Protein AF-Q5D9Y8-F1 (afdb_monomer_lite)

InterPro domains:
  IPR006070 Threonylcarbamoyl-AMP synthase-like domain [PF01300] (2-113)
  IPR006070 Threonylcarbamoyl-AMP synthase-like domain [PS51163] (1-114)
  IPR017945 DHBP synthase RibB-like alpha/beta domain superfamily [SSF55821] (2-111)
  IPR050156 Threonylcarbamoyl-AMP synthase, SUA5 [PTHR17490] (1-109)

Structure (mmCIF, N/CA/C/O backbone):
data_AF-Q5D9Y8-F1
#
_entry.id   AF-Q5D9Y8-F1
#
loop_
_atom_site.group_PDB
_atom_site.id
_atom_site.type_symbol
_atom_site.label_atom_id
_atom_site.label_alt_id
_atom_site.label_comp_id
_atom_site.label_asym_id
_atom_site.label_entity_id
_atom_site.label_seq_id
_atom_site.pdbx_PDB_ins_code
_atom_site.Cartn_x
_atom_site.Cartn_y
_atom_site.Cartn_z
_atom_site.occupancy
_atom_site.B_iso_or_equiv
_atom_site.auth_seq_id
_atom_site.auth_comp_id
_atom_site.auth_asym_id
_atom_site.auth_atom_id
_atom_site.pdbx_PDB_model_num
ATOM 1 N N . MET A 1 1 ? 7.846 -7.244 4.666 1.00 83.88 1 MET A N 1
ATOM 2 C CA . MET A 1 1 ? 7.294 -6.080 5.407 1.00 83.88 1 MET A CA 1
ATOM 3 C C . MET A 1 1 ? 6.092 -5.514 4.661 1.00 83.88 1 MET A C 1
ATOM 5 O O . MET A 1 1 ? 6.019 -5.697 3.447 1.00 83.88 1 MET A O 1
ATOM 9 N N . ALA A 1 2 ? 5.175 -4.844 5.362 1.00 90.06 2 ALA A N 1
ATOM 10 C CA . ALA A 1 2 ? 4.052 -4.141 4.743 1.00 90.06 2 ALA A CA 1
ATOM 11 C C . ALA A 1 2 ? 4.034 -2.663 5.153 1.00 90.06 2 ALA A C 1
ATOM 13 O O . ALA A 1 2 ? 4.626 -2.297 6.165 1.00 90.06 2 ALA A O 1
ATOM 14 N N . ILE A 1 3 ? 3.358 -1.823 4.379 1.00 93.31 3 ILE A N 1
ATOM 15 C CA . ILE A 1 3 ? 3.077 -0.432 4.724 1.00 93.31 3 ILE A CA 1
ATOM 16 C C . ILE A 1 3 ? 1.568 -0.181 4.709 1.00 93.31 3 ILE A C 1
ATOM 18 O O . ILE A 1 3 ? 0.818 -0.814 3.962 1.00 93.31 3 ILE A O 1
ATOM 22 N N . CYS A 1 4 ? 1.137 0.745 5.555 1.00 94.12 4 CYS A N 1
ATOM 23 C CA . CYS A 1 4 ? -0.235 1.202 5.677 1.00 94.12 4 CYS A CA 1
ATOM 24 C C . CYS A 1 4 ? -0.396 2.582 5.034 1.00 94.12 4 CYS A C 1
ATOM 26 O O . CYS A 1 4 ? 0.375 3.494 5.342 1.00 94.12 4 CYS A O 1
ATOM 28 N N . LEU A 1 5 ? -1.424 2.732 4.197 1.00 95.19 5 LEU A N 1
ATOM 29 C CA . LEU A 1 5 ? -1.819 3.997 3.568 1.00 95.19 5 LEU A CA 1
ATOM 30 C C . LEU A 1 5 ? -3.250 4.386 3.977 1.00 95.19 5 LEU A C 1
ATOM 32 O O . LEU A 1 5 ? -4.029 3.559 4.456 1.00 95.19 5 LEU A O 1
ATOM 36 N N . ASP A 1 6 ? -3.595 5.655 3.789 1.00 94.75 6 ASP A N 1
ATOM 37 C CA . ASP A 1 6 ? -4.908 6.249 4.064 1.00 94.75 6 ASP A CA 1
ATOM 38 C C . ASP A 1 6 ? -5.878 6.173 2.871 1.00 94.75 6 ASP A C 1
ATOM 40 O O . ASP A 1 6 ? -7.092 6.058 3.082 1.00 94.75 6 ASP A O 1
ATOM 44 N N . GLN A 1 7 ? -5.356 6.223 1.638 1.00 94.44 7 GLN A N 1
ATOM 45 C CA . GLN A 1 7 ? -6.132 6.253 0.393 1.00 94.44 7 GLN A CA 1
ATOM 46 C C . GLN A 1 7 ? -5.553 5.342 -0.696 1.00 94.44 7 GLN A C 1
ATOM 48 O O . GLN A 1 7 ? -4.339 5.199 -0.837 1.00 94.44 7 GLN A O 1
ATOM 53 N N . VAL A 1 8 ? -6.438 4.762 -1.516 1.00 95.25 8 VAL A N 1
ATOM 54 C CA . VAL A 1 8 ? -6.070 3.871 -2.637 1.00 95.25 8 VAL A CA 1
ATOM 55 C C . VAL A 1 8 ? -5.281 4.619 -3.712 1.00 95.25 8 VAL A C 1
ATOM 57 O O . VAL A 1 8 ? -4.352 4.070 -4.297 1.00 95.25 8 VAL A O 1
ATOM 60 N N . SER A 1 9 ? -5.595 5.896 -3.932 1.00 93.06 9 SER A N 1
ATOM 61 C CA . SER A 1 9 ? -4.891 6.756 -4.887 1.00 93.06 9 SER A CA 1
ATOM 62 C C . SER A 1 9 ? -3.409 6.945 -4.558 1.00 93.06 9 SER A C 1
ATOM 64 O O . SER A 1 9 ? -2.624 7.220 -5.458 1.00 93.06 9 SER A O 1
ATOM 66 N N . HIS A 1 10 ? -2.999 6.774 -3.297 1.00 93.38 10 HIS A N 1
ATOM 67 C CA . HIS A 1 10 ? -1.596 6.906 -2.905 1.00 93.38 10 HIS A CA 1
ATOM 68 C C . HIS A 1 10 ? -0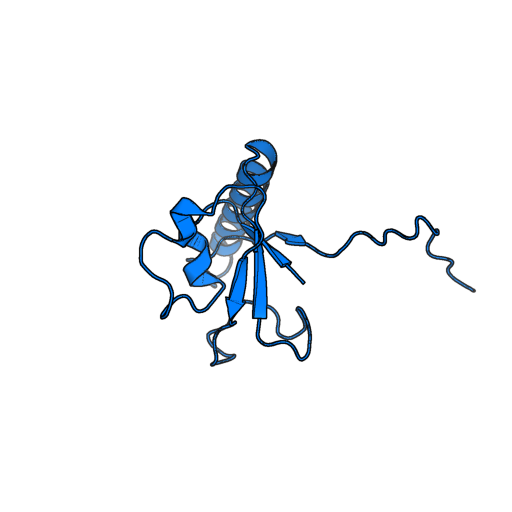.758 5.673 -3.271 1.00 93.38 10 HIS A C 1
ATOM 70 O O . HIS A 1 10 ? 0.465 5.770 -3.323 1.00 93.38 10 HIS A O 1
ATOM 76 N N . ILE A 1 11 ? -1.370 4.519 -3.574 1.00 94.38 11 ILE A N 1
ATOM 77 C CA . ILE A 1 11 ? -0.635 3.271 -3.851 1.00 94.38 11 ILE A CA 1
ATOM 78 C C . ILE A 1 11 ? 0.341 3.433 -5.023 1.00 94.38 11 ILE A C 1
ATOM 80 O O . ILE A 1 11 ? 1.479 2.976 -4.931 1.00 94.38 11 ILE A O 1
ATOM 84 N N . SER A 1 12 ? -0.072 4.112 -6.097 1.00 93.12 12 SER A N 1
ATOM 85 C CA . SER A 1 12 ? 0.755 4.304 -7.296 1.00 93.12 12 SER A CA 1
ATOM 86 C C . SER A 1 12 ? 1.981 5.182 -7.066 1.00 93.12 12 SER A C 1
ATOM 88 O O . SER A 1 12 ? 2.856 5.222 -7.922 1.00 93.12 12 SER A O 1
ATOM 90 N N . HIS A 1 13 ? 2.052 5.898 -5.943 1.00 92.62 13 HIS A N 1
ATOM 91 C CA . HIS A 1 13 ? 3.271 6.594 -5.556 1.00 92.62 13 HIS A CA 1
ATOM 92 C C . HIS A 1 13 ? 4.285 5.642 -4.916 1.00 92.62 13 HIS A C 1
ATOM 94 O O . HIS A 1 13 ? 5.475 5.825 -5.109 1.00 92.62 13 HIS A O 1
ATOM 100 N N . TRP A 1 14 ? 3.838 4.624 -4.171 1.00 92.25 14 TRP A N 1
ATOM 101 C CA . TRP A 1 14 ? 4.716 3.740 -3.387 1.00 92.25 14 TRP A CA 1
ATOM 102 C C . TRP A 1 14 ? 5.135 2.462 -4.109 1.00 92.25 14 TRP A C 1
ATOM 104 O O . TRP A 1 14 ? 6.099 1.817 -3.696 1.00 92.25 14 TRP A O 1
ATOM 114 N N . CYS A 1 15 ? 4.392 2.046 -5.133 1.00 93.38 15 CYS A N 1
ATOM 115 C CA . CYS A 1 15 ? 4.593 0.777 -5.827 1.00 93.38 15 CYS A CA 1
ATOM 116 C C . CYS A 1 15 ? 4.316 0.891 -7.322 1.00 93.38 15 CYS A C 1
ATOM 118 O O . CYS A 1 15 ? 3.515 1.719 -7.758 1.00 93.38 15 CYS A O 1
ATOM 120 N N . ASP A 1 16 ? 4.903 -0.026 -8.092 1.00 94.75 16 ASP A N 1
ATOM 121 C CA . ASP A 1 16 ? 4.602 -0.156 -9.511 1.00 94.75 16 ASP A CA 1
ATOM 122 C C . ASP A 1 16 ? 3.236 -0.837 -9.702 1.00 94.75 16 ASP A C 1
ATOM 124 O O . ASP A 1 16 ? 3.044 -2.016 -9.389 1.00 94.75 16 ASP A O 1
ATOM 128 N N . THR A 1 17 ? 2.273 -0.074 -10.219 1.00 94.69 17 THR A N 1
ATOM 129 C CA . THR A 1 17 ? 0.902 -0.523 -10.494 1.00 94.69 17 THR A CA 1
ATOM 130 C C . THR A 1 17 ? 0.592 -0.662 -11.987 1.00 94.69 17 THR A C 1
ATOM 132 O O . THR A 1 17 ? -0.561 -0.906 -12.339 1.00 94.69 17 THR A O 1
ATOM 135 N N . LYS A 1 18 ? 1.587 -0.555 -12.885 1.00 93.25 18 LYS A N 1
ATOM 136 C CA . LYS A 1 18 ? 1.376 -0.495 -14.350 1.00 93.25 18 LYS A CA 1
ATOM 137 C C . LYS A 1 18 ? 0.578 -1.666 -14.925 1.00 93.25 18 LYS A C 1
ATOM 139 O O . LYS A 1 18 ? -0.154 -1.487 -15.890 1.00 93.25 18 LYS A O 1
ATOM 144 N N . ASN A 1 19 ? 0.719 -2.853 -14.337 1.00 93.06 19 ASN A N 1
ATOM 145 C CA . ASN A 1 19 ? 0.086 -4.087 -14.814 1.00 93.06 19 ASN A CA 1
ATOM 146 C C . ASN A 1 19 ? -1.199 -4.452 -14.050 1.00 93.06 19 ASN A C 1
ATOM 148 O O . ASN A 1 19 ? -1.653 -5.593 -14.120 1.00 93.06 19 ASN A O 1
ATOM 152 N N . ILE A 1 20 ? -1.762 -3.520 -13.278 1.00 94.75 20 ILE A N 1
ATOM 153 C CA . ILE A 1 20 ? -2.959 -3.765 -12.473 1.00 94.75 20 ILE A CA 1
ATOM 154 C C . ILE A 1 20 ? -4.182 -3.202 -13.209 1.00 94.75 20 ILE A C 1
ATOM 156 O O . ILE A 1 20 ? -4.164 -2.030 -13.588 1.00 94.75 20 ILE A O 1
ATOM 160 N N . PRO A 1 21 ? -5.257 -3.993 -13.392 1.00 95.75 21 PRO A N 1
ATOM 161 C CA . PRO A 1 21 ? -6.500 -3.493 -13.964 1.00 95.75 21 PRO A CA 1
ATOM 162 C C . PRO A 1 21 ? -7.041 -2.284 -13.196 1.00 95.75 21 PRO A C 1
ATOM 164 O O . PRO A 1 21 ? -7.039 -2.257 -11.962 1.00 95.75 21 PRO A O 1
ATOM 167 N N . THR A 1 22 ? -7.546 -1.293 -13.928 1.00 92.69 22 THR A N 1
ATOM 168 C CA . THR A 1 22 ? -8.205 -0.125 -13.338 1.00 92.69 22 THR A CA 1
ATOM 169 C C . THR A 1 22 ? -9.366 -0.567 -12.447 1.00 92.69 22 THR A C 1
ATOM 171 O O . THR A 1 22 ? -10.140 -1.439 -12.825 1.00 92.69 22 THR A O 1
ATOM 174 N N . GLY A 1 23 ? -9.479 0.022 -11.256 1.00 94.44 23 GLY A N 1
ATOM 175 C CA . GLY A 1 23 ? -10.544 -0.289 -10.298 1.00 94.44 23 GLY A CA 1
ATOM 176 C C . GLY A 1 23 ? -10.266 -1.485 -9.383 1.00 94.44 23 GLY A C 1
ATOM 177 O O . GLY A 1 23 ? -10.723 -1.459 -8.249 1.00 94.44 23 GLY A O 1
ATOM 178 N N . LEU A 1 24 ? -9.420 -2.450 -9.773 1.00 96.00 24 LEU A N 1
ATOM 179 C CA . LEU A 1 24 ? -9.177 -3.659 -8.965 1.00 96.00 24 LEU A CA 1
ATOM 180 C C . LEU A 1 24 ? -8.701 -3.343 -7.539 1.00 96.00 24 LEU A C 1
ATOM 182 O O . LEU A 1 24 ? -9.135 -3.967 -6.575 1.00 96.00 24 LEU A O 1
ATOM 186 N N . LEU A 1 25 ? -7.803 -2.365 -7.386 1.00 97.00 25 LEU A N 1
ATOM 187 C CA . LEU A 1 25 ? -7.336 -1.952 -6.060 1.00 97.00 25 LEU A CA 1
ATOM 188 C C . LEU A 1 25 ? -8.440 -1.273 -5.244 1.00 97.00 25 LEU A C 1
ATOM 190 O O . LEU A 1 25 ? -8.456 -1.437 -4.032 1.00 97.00 25 LEU A O 1
ATOM 194 N N . SER A 1 26 ? -9.351 -0.543 -5.889 1.00 96.25 26 SER A N 1
ATOM 195 C CA . SER A 1 26 ? -10.501 0.098 -5.240 1.00 96.25 26 SER A CA 1
ATOM 196 C C . SER A 1 26 ? -11.579 -0.907 -4.830 1.00 96.25 26 SER A C 1
ATOM 198 O O . SER A 1 26 ? -12.266 -0.677 -3.842 1.00 96.25 26 SER A O 1
ATOM 200 N N . ASP A 1 27 ? -11.695 -2.027 -5.543 1.00 96.44 27 ASP A N 1
ATOM 201 C CA . ASP A 1 27 ? -12.611 -3.116 -5.184 1.00 96.44 27 ASP A CA 1
ATOM 202 C C . ASP A 1 27 ? -12.094 -3.931 -3.987 1.00 96.44 27 ASP A C 1
ATOM 204 O O . ASP A 1 27 ? -12.868 -4.517 -3.233 1.00 96.44 27 ASP A O 1
ATOM 208 N N . LEU A 1 28 ? -10.770 -3.978 -3.808 1.00 96.25 28 LEU A N 1
ATOM 209 C CA . LEU A 1 28 ? -10.110 -4.712 -2.726 1.00 96.25 28 LEU A CA 1
ATOM 210 C C . LEU A 1 28 ? -9.857 -3.857 -1.475 1.00 96.25 28 LEU A C 1
ATOM 212 O O . LEU A 1 28 ? -9.790 -4.395 -0.369 1.00 96.25 28 LEU A O 1
ATOM 216 N N . LEU A 1 29 ? -9.648 -2.551 -1.642 1.00 96.75 29 LEU A N 1
ATOM 217 C CA . LEU A 1 29 ? -9.206 -1.634 -0.595 1.00 96.75 29 LEU A CA 1
ATOM 218 C C . LEU A 1 29 ? -10.069 -0.364 -0.579 1.00 96.75 29 LEU A C 1
ATOM 220 O O . LEU A 1 29 ? -10.378 0.164 -1.645 1.00 96.75 29 LEU A O 1
ATOM 224 N N . PRO A 1 30 ? -10.360 0.220 0.599 1.00 97.00 30 PRO A N 1
ATOM 225 C CA . PRO A 1 30 ? -9.970 -0.204 1.951 1.00 97.00 30 PRO A CA 1
ATOM 226 C C . PRO A 1 30 ? -10.612 -1.526 2.395 1.00 97.00 30 PRO A C 1
ATOM 228 O O . PRO A 1 30 ? -11.719 -1.843 1.980 1.00 97.00 30 PRO A O 1
ATOM 231 N N . GLY A 1 31 ? -9.943 -2.293 3.260 1.00 94.75 31 GLY A N 1
ATOM 232 C CA . GLY A 1 31 ? -10.489 -3.575 3.707 1.00 94.75 31 GLY A CA 1
ATOM 233 C C . GLY A 1 31 ? -9.547 -4.434 4.558 1.00 94.75 31 GLY A C 1
ATOM 234 O O . GLY A 1 31 ? -8.510 -3.962 5.038 1.00 94.75 31 GLY A O 1
ATOM 235 N N . PRO A 1 32 ? -9.900 -5.715 4.779 1.00 92.44 32 PRO A N 1
ATOM 236 C CA . PRO A 1 32 ? -9.107 -6.650 5.580 1.00 92.44 32 PRO A CA 1
ATOM 237 C C . PRO A 1 32 ? -7.913 -7.240 4.816 1.00 92.44 32 PRO A C 1
ATOM 239 O O . PRO A 1 32 ? -7.090 -7.940 5.407 1.00 92.44 32 PRO A O 1
ATOM 242 N N . VAL A 1 33 ? -7.815 -6.984 3.511 1.00 95.12 33 VAL A N 1
ATOM 243 C CA . VAL A 1 33 ? -6.791 -7.573 2.648 1.00 95.12 33 VAL A CA 1
ATOM 244 C C . VAL A 1 33 ? -5.493 -6.769 2.674 1.00 95.12 33 VAL A C 1
ATOM 246 O O . VAL A 1 33 ? -5.466 -5.563 2.917 1.00 95.12 33 VAL A O 1
ATOM 249 N N . THR A 1 34 ? -4.388 -7.464 2.421 1.00 95.00 34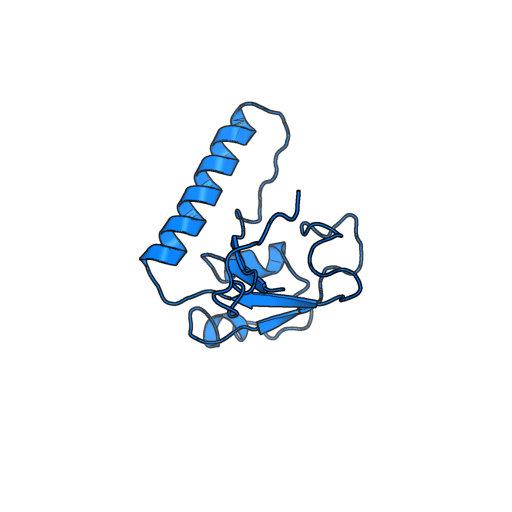 THR A N 1
ATOM 250 C CA . THR A 1 34 ? -3.076 -6.864 2.158 1.00 95.00 34 THR A CA 1
ATOM 251 C C . THR A 1 34 ? -2.651 -7.306 0.768 1.00 95.00 34 THR A C 1
ATOM 253 O O . THR A 1 34 ? -2.565 -8.505 0.508 1.00 95.00 34 THR A O 1
ATOM 256 N N . VAL A 1 35 ? -2.408 -6.352 -0.127 1.00 95.69 35 VAL A N 1
ATOM 257 C CA . VAL A 1 35 ? -1.997 -6.637 -1.506 1.00 95.69 35 VAL A CA 1
ATOM 258 C C . VAL A 1 35 ? -0.477 -6.629 -1.597 1.00 95.69 35 VAL A C 1
ATOM 260 O O . VAL A 1 35 ? 0.173 -5.754 -1.035 1.00 95.69 35 VAL A O 1
ATOM 263 N N . LEU A 1 36 ? 0.113 -7.609 -2.274 1.00 95.38 36 LEU A N 1
ATOM 264 C CA . LEU A 1 36 ? 1.559 -7.666 -2.476 1.00 95.38 36 LEU A CA 1
ATOM 265 C C . LEU A 1 36 ? 1.893 -7.072 -3.843 1.00 95.38 36 LEU A C 1
ATOM 267 O O . LEU A 1 36 ? 1.526 -7.655 -4.861 1.00 95.38 36 LEU A O 1
ATOM 271 N N . LEU A 1 37 ? 2.587 -5.935 -3.862 1.00 95.56 37 LEU A N 1
ATOM 272 C CA . LEU A 1 37 ? 2.898 -5.203 -5.089 1.00 95.56 37 LEU A CA 1
ATOM 273 C C . LEU A 1 37 ? 4.409 -5.105 -5.321 1.00 95.56 37 LEU A C 1
ATOM 275 O O . LEU A 1 37 ? 5.176 -5.072 -4.352 1.00 95.56 37 LEU A O 1
ATOM 279 N N . PRO A 1 38 ? 4.860 -5.083 -6.587 1.00 94.38 38 PRO A N 1
ATOM 280 C CA . PRO A 1 38 ? 6.258 -4.847 -6.904 1.00 94.38 38 PRO A CA 1
ATOM 281 C C . PRO A 1 38 ? 6.667 -3.413 -6.545 1.00 94.38 38 PRO A C 1
ATOM 283 O O . PRO A 1 38 ? 5.921 -2.453 -6.742 1.00 94.38 38 PRO A O 1
ATOM 286 N N . ARG A 1 39 ? 7.889 -3.278 -6.032 1.00 93.75 39 ARG A N 1
ATOM 287 C CA . ARG A 1 39 ? 8.585 -1.993 -5.925 1.00 93.75 39 ARG A CA 1
ATOM 288 C C . ARG A 1 39 ? 8.951 -1.492 -7.323 1.00 93.75 39 ARG A C 1
ATOM 290 O O . ARG A 1 39 ? 8.988 -2.277 -8.276 1.00 93.75 39 ARG A O 1
ATOM 297 N N . PHE A 1 40 ? 9.264 -0.205 -7.443 1.00 92.94 40 PHE A N 1
ATOM 298 C CA . PHE A 1 40 ? 9.759 0.326 -8.708 1.00 92.94 40 PHE A CA 1
ATOM 299 C C . PHE A 1 40 ? 11.087 -0.344 -9.102 1.00 92.94 40 PHE A C 1
ATOM 301 O O . PHE A 1 40 ? 11.940 -0.589 -8.246 1.00 92.94 40 PHE A O 1
ATOM 308 N N . PRO A 1 41 ? 11.279 -0.673 -10.392 1.00 89.25 41 PRO A N 1
ATOM 309 C CA . PRO A 1 41 ? 12.491 -1.347 -10.854 1.00 89.25 41 PRO A CA 1
ATOM 310 C C . PRO A 1 41 ? 13.729 -0.445 -10.771 1.00 89.25 41 PRO A C 1
ATOM 312 O O . PRO A 1 41 ? 14.837 -0.940 -10.560 1.00 89.25 41 PRO A O 1
ATOM 315 N N . ASP A 1 42 ? 13.538 0.864 -10.932 1.00 89.44 42 ASP A N 1
ATOM 316 C CA . ASP A 1 42 ? 14.580 1.870 -10.780 1.00 89.44 42 ASP A CA 1
ATOM 317 C C . ASP A 1 42 ? 14.618 2.371 -9.333 1.00 89.44 42 ASP A C 1
ATOM 319 O O . ASP A 1 42 ? 13.652 2.954 -8.841 1.00 89.44 42 ASP A O 1
ATOM 323 N N . LYS A 1 43 ? 15.757 2.166 -8.662 1.00 80.56 43 LYS A N 1
ATOM 324 C CA . LYS A 1 43 ? 15.958 2.578 -7.266 1.00 80.56 43 LYS A CA 1
ATOM 325 C C . LYS A 1 43 ? 15.895 4.090 -7.070 1.00 80.56 43 LYS A C 1
ATOM 327 O O . LYS A 1 43 ? 15.606 4.516 -5.961 1.00 80.56 43 LYS A O 1
ATOM 332 N N . LEU A 1 44 ? 16.181 4.887 -8.101 1.00 83.38 44 LEU A N 1
ATOM 333 C CA . LEU A 1 44 ? 16.085 6.348 -8.010 1.00 83.38 44 LEU A CA 1
ATOM 334 C C . LEU A 1 44 ? 14.631 6.831 -7.984 1.00 83.38 44 LEU A C 1
ATOM 336 O O . LEU A 1 44 ? 14.362 7.924 -7.501 1.00 83.38 44 LEU A O 1
ATOM 340 N N . GLN A 1 45 ? 13.706 6.012 -8.489 1.00 82.94 45 GLN A N 1
ATOM 341 C CA . GLN A 1 45 ? 12.271 6.300 -8.537 1.00 82.94 45 GLN A CA 1
ATOM 342 C C . GLN A 1 45 ? 11.495 5.592 -7.420 1.00 82.94 45 GLN A C 1
ATOM 344 O O . GLN A 1 45 ? 10.280 5.737 -7.330 1.00 82.94 45 GLN A O 1
ATOM 349 N N . ASP A 1 46 ? 12.174 4.801 -6.589 1.00 88.69 46 ASP A N 1
ATOM 350 C CA . ASP A 1 46 ? 11.556 4.062 -5.500 1.00 88.69 46 ASP A CA 1
ATOM 351 C C . ASP A 1 46 ? 11.574 4.894 -4.209 1.00 88.69 46 ASP A C 1
ATOM 353 O O . ASP A 1 46 ? 12.643 5.075 -3.619 1.00 88.69 46 ASP A O 1
ATOM 357 N N . PRO A 1 47 ? 10.417 5.390 -3.732 1.00 89.00 47 PRO A N 1
ATOM 358 C CA . PRO A 1 47 ? 10.373 6.217 -2.529 1.00 89.00 47 PRO A CA 1
ATOM 359 C C . PRO A 1 47 ? 10.575 5.404 -1.243 1.00 89.00 47 PRO A C 1
ATOM 361 O O . PRO A 1 47 ? 10.723 5.976 -0.162 1.00 89.00 47 PRO A O 1
ATOM 364 N N . LEU A 1 48 ? 10.552 4.068 -1.311 1.00 88.31 48 LEU A N 1
ATOM 365 C CA . LEU A 1 48 ? 10.750 3.226 -0.140 1.00 88.31 48 LEU A CA 1
ATOM 366 C C . LEU A 1 48 ? 12.235 3.073 0.181 1.00 88.31 48 LEU A C 1
ATOM 368 O O . LEU A 1 48 ? 13.072 2.808 -0.681 1.00 88.31 48 LEU A O 1
ATOM 372 N N . ASN A 1 49 ? 12.558 3.114 1.474 1.00 86.25 49 ASN A N 1
ATOM 373 C CA . ASN A 1 49 ? 13.912 2.849 1.953 1.00 86.25 49 ASN A CA 1
ATOM 374 C C . ASN A 1 49 ? 14.435 1.506 1.396 1.00 86.25 49 ASN A C 1
ATOM 376 O O . ASN A 1 49 ? 13.742 0.485 1.419 1.00 86.25 49 ASN A O 1
ATOM 380 N N . CYS A 1 50 ? 15.665 1.479 0.883 1.00 84.38 50 CYS A N 1
ATOM 381 C CA . CYS A 1 50 ? 16.266 0.267 0.319 1.00 84.38 50 CYS A CA 1
ATOM 382 C C . CYS A 1 50 ? 16.474 -0.849 1.360 1.00 84.38 50 CYS A C 1
ATOM 384 O O . CYS A 1 50 ? 16.508 -2.024 1.000 1.00 84.38 50 CYS A O 1
ATOM 386 N N . HIS A 1 51 ? 16.544 -0.497 2.645 1.00 85.31 51 HIS A N 1
ATOM 387 C CA . HIS A 1 51 ? 16.603 -1.432 3.767 1.00 85.31 51 HIS A CA 1
ATOM 388 C C . HIS A 1 51 ? 15.217 -1.906 4.224 1.00 85.31 51 HIS A C 1
ATOM 390 O O . HIS A 1 51 ? 15.118 -2.786 5.079 1.00 85.31 51 HIS A O 1
ATOM 396 N N . LEU A 1 52 ? 14.131 -1.354 3.671 1.00 83.75 52 LEU A N 1
ATOM 397 C CA . LEU A 1 52 ? 12.796 -1.885 3.905 1.00 83.75 52 LEU A CA 1
ATOM 398 C C . LEU A 1 52 ? 12.658 -3.210 3.147 1.00 83.75 52 LEU A C 1
ATOM 400 O O . LEU A 1 52 ? 12.512 -3.225 1.927 1.00 83.75 52 LEU A O 1
ATOM 404 N N . ASN A 1 53 ? 12.673 -4.313 3.898 1.00 81.69 53 ASN A N 1
ATOM 405 C CA . ASN A 1 53 ? 12.607 -5.682 3.376 1.00 81.69 53 ASN A CA 1
ATOM 406 C C . ASN A 1 53 ? 13.785 -6.035 2.432 1.00 81.69 53 ASN A C 1
ATOM 408 O O . ASN A 1 53 ? 13.566 -6.267 1.240 1.00 81.69 53 ASN A O 1
ATOM 412 N N . PRO A 1 54 ? 15.038 -6.065 2.932 1.00 83.69 54 PRO A N 1
ATOM 413 C CA . PRO A 1 54 ? 16.218 -6.279 2.097 1.00 83.69 54 PRO A CA 1
ATOM 414 C C . PRO A 1 54 ? 16.126 -7.591 1.307 1.00 83.69 54 PRO A C 1
ATOM 416 O O . PRO A 1 54 ? 15.776 -8.631 1.858 1.00 83.69 54 PRO A O 1
ATOM 419 N N . GLY A 1 55 ? 16.454 -7.545 0.015 1.00 83.75 55 GLY A N 1
ATOM 420 C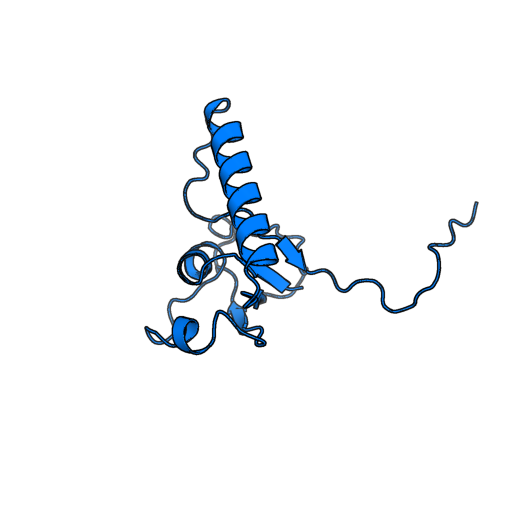 CA . GLY A 1 55 ? 16.460 -8.723 -0.861 1.00 83.75 55 GLY A CA 1
ATOM 421 C C . GLY A 1 55 ? 15.105 -9.101 -1.472 1.00 83.75 55 GLY A C 1
ATOM 422 O O . GLY A 1 55 ? 15.077 -9.912 -2.393 1.00 83.75 55 GLY A O 1
ATOM 423 N N . GLU A 1 56 ? 14.000 -8.484 -1.050 1.00 87.44 56 GLU A N 1
ATOM 424 C CA . GLU A 1 56 ? 12.678 -8.699 -1.646 1.00 87.44 56 GLU A CA 1
ATOM 425 C C . GLU A 1 56 ? 12.264 -7.483 -2.485 1.00 87.44 56 GLU A C 1
ATOM 427 O O . GLU A 1 56 ? 12.404 -6.329 -2.079 1.00 87.44 56 GLU A O 1
ATOM 432 N N . ARG A 1 57 ? 11.747 -7.746 -3.689 1.00 90.19 57 ARG A N 1
ATOM 433 C CA . ARG A 1 57 ? 11.356 -6.709 -4.660 1.00 90.19 57 ARG A CA 1
ATOM 434 C C . ARG A 1 57 ? 9.879 -6.346 -4.573 1.00 90.19 57 ARG A C 1
ATOM 436 O O . ARG A 1 57 ? 9.376 -5.612 -5.417 1.00 90.19 57 ARG A O 1
ATOM 443 N N . ARG A 1 58 ? 9.178 -6.876 -3.577 1.00 92.00 58 ARG A N 1
ATOM 444 C CA . ARG A 1 58 ? 7.760 -6.638 -3.328 1.00 92.00 58 ARG A CA 1
ATOM 445 C C . ARG A 1 58 ? 7.538 -6.093 -1.925 1.00 92.00 58 ARG A C 1
ATOM 447 O O . ARG A 1 58 ? 8.301 -6.361 -0.994 1.00 92.00 58 ARG A O 1
ATOM 454 N N . VAL A 1 59 ? 6.452 -5.354 -1.770 1.00 93.00 59 VAL A N 1
ATOM 455 C CA . VAL A 1 59 ? 6.013 -4.792 -0.495 1.00 93.00 59 VAL A CA 1
ATOM 456 C C . VAL A 1 59 ? 4.522 -5.053 -0.320 1.00 93.00 59 VAL A C 1
ATOM 458 O O . VAL A 1 59 ? 3.745 -4.996 -1.274 1.00 93.00 59 VAL A O 1
ATOM 461 N N . GLY A 1 60 ? 4.125 -5.414 0.899 1.00 94.69 60 GLY A N 1
ATOM 462 C CA . GLY A 1 60 ? 2.711 -5.518 1.237 1.00 94.69 60 GLY A CA 1
ATOM 463 C C . GLY A 1 60 ? 2.118 -4.123 1.402 1.00 94.69 60 GLY A C 1
ATOM 464 O O . GLY A 1 60 ? 2.667 -3.314 2.140 1.00 94.69 60 GLY A O 1
ATOM 465 N N . ILE A 1 61 ? 0.995 -3.840 0.761 1.00 95.38 61 ILE A N 1
ATOM 466 C CA . ILE A 1 61 ? 0.229 -2.612 0.945 1.00 95.38 61 ILE A CA 1
ATOM 467 C C . ILE A 1 61 ? -1.078 -2.960 1.641 1.00 95.38 61 ILE A C 1
ATOM 469 O O . ILE A 1 61 ? -1.808 -3.858 1.213 1.00 95.38 61 ILE A O 1
ATOM 473 N N . ARG A 1 62 ? -1.383 -2.233 2.713 1.00 95.69 62 ARG A N 1
ATOM 474 C CA . ARG A 1 62 ? -2.645 -2.338 3.439 1.00 95.69 62 ARG A CA 1
ATOM 475 C C . ARG A 1 62 ? -3.305 -0.969 3.526 1.00 95.69 62 ARG A C 1
ATOM 477 O O . ARG A 1 62 ? -2.659 0.021 3.847 1.00 95.69 62 ARG A O 1
ATOM 484 N N . ILE A 1 63 ? -4.609 -0.926 3.290 1.00 96.06 63 ILE A N 1
ATOM 485 C CA . ILE A 1 63 ? -5.437 0.248 3.572 1.00 96.06 63 ILE A CA 1
ATOM 486 C C . ILE A 1 63 ? -6.575 -0.246 4.456 1.00 96.06 63 ILE A C 1
ATOM 488 O O . ILE A 1 63 ? -7.501 -0.883 3.953 1.00 96.06 63 ILE A O 1
ATOM 492 N N . PRO A 1 64 ? -6.480 -0.060 5.779 1.00 94.31 64 PRO A N 1
ATOM 493 C CA . PRO A 1 64 ? -7.474 -0.592 6.692 1.00 94.31 64 PRO A CA 1
ATOM 494 C C . PRO A 1 64 ? -8.779 0.188 6.566 1.00 94.31 64 PRO A C 1
ATOM 496 O O . PRO A 1 64 ? -8.767 1.418 6.516 1.00 94.31 64 PRO A O 1
ATOM 499 N N . ASP A 1 65 ? -9.909 -0.514 6.617 1.00 95.44 65 ASP A N 1
ATOM 500 C CA . ASP A 1 65 ? -11.220 0.118 6.780 1.00 95.44 65 ASP A CA 1
ATOM 501 C C . ASP A 1 65 ? -11.443 0.541 8.245 1.00 95.44 65 ASP A C 1
ATOM 503 O O . ASP A 1 65 ? -12.232 -0.017 9.001 1.00 95.44 65 ASP A O 1
ATOM 507 N N . SER A 1 66 ? -10.619 1.487 8.695 1.00 94.81 66 SER A N 1
ATOM 508 C CA . SER A 1 66 ? -10.669 2.072 10.029 1.00 94.81 66 SER A CA 1
ATOM 509 C C . SER A 1 66 ? -10.503 3.576 9.912 1.00 94.81 66 SER A C 1
ATOM 511 O O . SER A 1 66 ? -9.437 4.071 9.535 1.00 94.81 66 SER A O 1
ATOM 513 N N . GLY A 1 67 ? -11.554 4.317 10.272 1.00 94.81 67 GLY A N 1
ATOM 514 C CA . GLY A 1 67 ? -11.540 5.778 10.226 1.00 94.81 67 GLY A CA 1
ATOM 515 C C . GLY A 1 67 ? -10.432 6.388 11.087 1.00 94.81 67 GLY A C 1
ATOM 516 O O . GLY A 1 67 ? -9.818 7.365 10.673 1.00 94.81 67 GLY A O 1
ATOM 517 N N . PHE A 1 68 ? -10.129 5.792 12.246 1.00 95.38 68 PHE A N 1
ATOM 518 C CA . PHE A 1 68 ? -9.027 6.240 13.102 1.00 95.38 68 PHE A CA 1
ATOM 519 C C . PHE A 1 68 ? -7.669 6.073 12.414 1.00 95.38 68 PHE A C 1
ATOM 521 O O . PHE A 1 68 ? -6.925 7.043 12.303 1.00 95.38 68 PHE A O 1
ATOM 528 N N . ILE A 1 69 ? -7.360 4.873 11.906 1.00 92.62 69 ILE A N 1
ATOM 529 C CA . ILE A 1 69 ? -6.049 4.601 11.296 1.00 92.62 69 ILE A CA 1
ATOM 530 C C . ILE A 1 69 ? -5.849 5.451 10.037 1.00 92.62 69 ILE A C 1
ATOM 532 O O . ILE A 1 69 ? -4.791 6.051 9.864 1.00 92.62 69 ILE A O 1
ATOM 536 N N . ARG A 1 70 ? -6.873 5.563 9.182 1.00 93.56 70 ARG A N 1
ATOM 537 C CA . ARG A 1 70 ? -6.798 6.396 7.971 1.00 93.56 70 ARG A CA 1
ATOM 538 C C . ARG A 1 70 ? -6.594 7.876 8.312 1.00 93.56 70 ARG A C 1
ATOM 540 O O . ARG A 1 70 ? -5.749 8.517 7.698 1.00 93.56 70 ARG A O 1
ATOM 547 N N . LYS A 1 71 ? -7.294 8.405 9.327 1.00 94.38 71 LYS A N 1
ATOM 548 C CA . LYS A 1 71 ? -7.089 9.784 9.811 1.00 94.38 71 LYS A CA 1
ATOM 549 C C . LYS A 1 71 ? -5.696 9.996 10.396 1.00 94.38 71 LYS A C 1
ATOM 551 O O . LYS A 1 71 ? -5.098 11.030 10.133 1.00 94.38 71 LYS A O 1
ATOM 556 N N . LEU A 1 72 ? -5.172 9.030 11.150 1.00 93.12 72 LEU A N 1
ATOM 557 C CA . LEU A 1 72 ? -3.816 9.095 11.695 1.00 93.12 72 LEU A CA 1
ATOM 558 C C . LEU A 1 72 ? -2.773 9.210 10.573 1.00 93.12 72 LEU A C 1
ATOM 560 O O . LEU A 1 72 ? -1.931 10.101 10.613 1.00 93.12 72 LEU A O 1
ATOM 564 N N . ILE A 1 73 ? -2.856 8.348 9.557 1.00 92.31 73 ILE A N 1
ATOM 565 C CA . ILE A 1 73 ? -1.940 8.366 8.404 1.00 92.31 73 ILE A CA 1
ATOM 566 C C . ILE A 1 73 ? -2.071 9.684 7.622 1.00 92.31 73 ILE A C 1
ATOM 568 O O . ILE A 1 73 ? -1.061 10.305 7.293 1.00 92.31 73 ILE A O 1
ATOM 572 N N . SER A 1 74 ? -3.303 10.153 7.387 1.00 91.50 74 SER A N 1
ATOM 573 C CA . SER A 1 74 ? -3.566 11.444 6.734 1.00 91.50 74 SER A CA 1
ATOM 574 C C . SER A 1 74 ? -2.963 12.619 7.515 1.00 91.50 74 SER A C 1
ATOM 576 O O . SER A 1 74 ? -2.314 13.481 6.931 1.00 91.50 74 SER A O 1
ATOM 578 N N . ALA A 1 75 ? -3.104 12.640 8.843 1.00 91.12 75 ALA A N 1
ATOM 579 C CA . ALA A 1 75 ? -2.544 13.700 9.679 1.00 91.12 75 ALA A CA 1
ATOM 580 C C . ALA A 1 75 ? -1.004 13.701 9.661 1.00 91.12 75 ALA A C 1
ATOM 582 O O . ALA A 1 75 ? -0.383 14.761 9.594 1.00 91.12 75 ALA A O 1
ATOM 583 N N . LEU A 1 76 ? -0.369 12.522 9.666 1.00 87.44 76 LEU A N 1
ATOM 584 C CA . LEU A 1 76 ? 1.090 12.403 9.537 1.00 87.44 76 LEU A CA 1
ATOM 585 C C . LEU A 1 76 ? 1.588 12.919 8.179 1.00 87.44 76 LEU A C 1
ATOM 587 O O . LEU A 1 76 ? 2.628 13.578 8.099 1.00 87.44 76 LEU A O 1
ATOM 591 N N . HIS A 1 77 ? 0.827 12.667 7.113 1.00 84.19 77 HIS A N 1
ATOM 592 C CA . HIS A 1 77 ? 1.106 13.221 5.791 1.00 84.19 77 HIS A CA 1
ATOM 593 C C . HIS A 1 77 ? 1.041 14.755 5.792 1.00 84.19 77 HIS A C 1
ATOM 595 O O . HIS A 1 77 ? 1.963 15.403 5.301 1.00 84.19 77 HIS A O 1
ATOM 601 N N . GLU A 1 78 ? -0.004 15.346 6.371 1.00 83.94 78 GLU A N 1
ATOM 602 C CA . GLU A 1 78 ? -0.163 16.805 6.460 1.00 83.94 78 GLU A CA 1
ATOM 603 C C . GLU A 1 78 ? 0.970 17.472 7.253 1.00 83.94 78 GLU A C 1
ATOM 605 O O . GLU A 1 78 ? 1.523 18.479 6.810 1.00 83.94 78 GLU A O 1
ATOM 610 N N . GLN A 1 79 ? 1.372 16.881 8.382 1.00 80.62 79 GLN A N 1
ATOM 611 C CA . GLN A 1 79 ? 2.517 17.347 9.175 1.00 80.62 79 GLN A CA 1
ATOM 612 C C . GLN A 1 79 ? 3.817 17.337 8.361 1.00 80.62 79 GLN A C 1
ATOM 614 O O . GLN A 1 79 ? 4.589 18.295 8.408 1.00 80.62 79 GLN A O 1
ATOM 619 N N . THR A 1 80 ? 4.035 16.282 7.571 1.00 72.06 80 THR A N 1
ATOM 620 C CA . THR A 1 80 ? 5.217 16.177 6.703 1.00 72.06 80 THR A CA 1
ATOM 621 C C . THR A 1 80 ? 5.233 17.300 5.661 1.00 72.06 80 THR A C 1
ATOM 623 O O . THR A 1 80 ? 6.264 17.947 5.489 1.00 72.06 80 THR A O 1
ATOM 626 N N . LYS A 1 81 ? 4.083 17.606 5.038 1.00 70.12 81 LYS A N 1
ATOM 627 C CA . LYS A 1 81 ? 3.962 18.714 4.072 1.00 70.12 81 LYS A CA 1
ATOM 628 C C . LYS A 1 81 ? 4.266 20.078 4.692 1.00 70.12 81 LYS A C 1
ATOM 630 O O . LYS A 1 81 ? 4.959 20.888 4.088 1.00 70.12 81 LYS A O 1
ATOM 635 N N . LEU A 1 82 ? 3.752 20.333 5.896 1.00 64.44 82 LEU A N 1
ATOM 636 C CA . LEU A 1 82 ? 3.993 21.584 6.623 1.00 64.44 82 LEU A CA 1
ATOM 637 C C . LEU A 1 82 ? 5.470 21.752 6.997 1.00 64.44 82 LEU A C 1
ATOM 639 O O . LEU A 1 82 ? 5.999 22.858 6.918 1.00 64.44 82 LEU A O 1
ATOM 643 N N . SER A 1 83 ? 6.145 20.658 7.362 1.00 60.00 83 SER A N 1
ATOM 644 C CA . SER A 1 83 ? 7.580 20.670 7.653 1.00 60.00 83 SER A CA 1
ATOM 645 C C . SER A 1 83 ? 8.420 20.967 6.406 1.00 60.00 83 SER A C 1
ATOM 647 O O . SER A 1 83 ? 9.408 21.691 6.508 1.00 60.00 83 SER A O 1
ATOM 649 N N . SER A 1 84 ? 8.029 20.457 5.232 1.00 57.09 84 SER A N 1
ATOM 650 C CA . SER A 1 84 ? 8.703 20.763 3.960 1.00 57.09 84 SER A CA 1
ATOM 651 C C . SER A 1 84 ? 8.440 22.185 3.452 1.00 57.09 84 SER A C 1
ATOM 653 O O . SER A 1 84 ? 9.170 22.670 2.608 1.00 57.09 84 SER A O 1
ATOM 655 N N . THR A 1 85 ? 7.470 22.933 3.983 1.00 53.34 85 THR A N 1
ATOM 656 C CA . THR A 1 85 ? 7.328 24.359 3.620 1.00 53.34 85 THR A CA 1
ATOM 657 C C . THR A 1 85 ? 8.500 25.212 4.142 1.00 53.34 85 THR A C 1
ATOM 659 O O . THR A 1 85 ? 8.734 26.310 3.645 1.00 53.34 85 THR A O 1
ATOM 662 N N . PHE A 1 86 ? 9.271 24.709 5.116 1.00 54.62 86 PHE A N 1
ATOM 663 C CA . PHE A 1 86 ? 10.455 25.380 5.672 1.00 54.62 86 PHE A CA 1
ATOM 664 C C . PHE A 1 86 ? 11.797 24.869 5.112 1.00 54.62 86 PHE A C 1
ATOM 666 O O . PHE A 1 86 ? 12.842 25.419 5.458 1.00 54.62 86 PHE A O 1
ATOM 673 N N . GLY A 1 87 ? 11.796 23.851 4.246 1.00 48.84 87 GLY A N 1
ATOM 674 C CA . GLY A 1 87 ? 12.994 23.312 3.596 1.00 48.84 87 GLY A CA 1
ATOM 675 C C . GLY A 1 87 ? 12.676 22.916 2.159 1.00 48.84 87 GLY A C 1
ATOM 676 O O . GLY A 1 87 ? 11.690 22.240 1.938 1.00 48.84 87 GLY A O 1
ATOM 677 N N . ASN A 1 88 ? 13.487 23.342 1.191 1.00 45.28 88 ASN A N 1
ATOM 678 C CA . ASN A 1 88 ? 13.217 23.333 -0.262 1.00 45.28 88 ASN A CA 1
ATOM 679 C C . ASN A 1 88 ? 12.982 21.954 -0.940 1.00 45.28 88 ASN A C 1
ATOM 681 O O . ASN A 1 88 ? 13.110 21.850 -2.159 1.00 45.28 88 ASN A O 1
ATOM 685 N N . ASP A 1 89 ? 12.641 20.904 -0.197 1.00 48.78 89 ASP A N 1
ATOM 686 C CA . ASP A 1 89 ? 12.425 19.554 -0.706 1.00 48.78 89 ASP A CA 1
ATOM 687 C C . ASP A 1 89 ? 10.926 19.302 -0.911 1.00 48.78 89 ASP A C 1
ATOM 689 O O . ASP A 1 89 ? 10.197 18.861 -0.019 1.00 48.78 89 ASP A O 1
ATOM 693 N N . GLU A 1 90 ? 10.456 19.590 -2.122 1.00 45.00 90 GLU A N 1
ATOM 694 C CA . GLU A 1 90 ? 9.087 19.341 -2.571 1.00 45.00 90 GLU A CA 1
ATOM 695 C C . GLU A 1 90 ? 8.846 17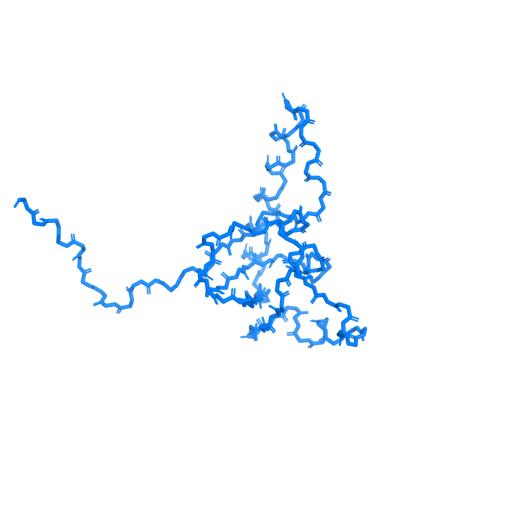.827 -2.772 1.00 45.00 90 GLU A C 1
ATOM 697 O O . GLU A 1 90 ? 8.708 17.331 -3.887 1.00 45.00 90 GLU A O 1
ATOM 702 N N . TYR A 1 91 ? 8.778 17.056 -1.680 1.00 53.22 91 TYR A N 1
ATOM 703 C CA . TYR A 1 91 ? 8.270 15.675 -1.683 1.00 53.22 91 TYR A CA 1
ATOM 704 C C . TYR A 1 91 ? 6.732 15.687 -1.785 1.00 53.22 91 TYR A C 1
ATOM 706 O O . TYR A 1 91 ? 5.993 15.267 -0.893 1.00 53.22 91 TYR A O 1
ATOM 714 N N . SER A 1 92 ? 6.227 16.217 -2.898 1.00 54.47 92 SER A N 1
ATOM 715 C CA . SER A 1 92 ? 4.805 16.215 -3.234 1.00 54.47 92 SER A CA 1
ATOM 716 C C . SER A 1 92 ? 4.442 14.905 -3.928 1.00 54.47 92 SER A C 1
ATOM 718 O O . SER A 1 92 ? 4.739 14.710 -5.102 1.00 54.47 92 SER A O 1
ATOM 720 N N . GLY A 1 93 ? 3.744 14.004 -3.233 1.00 57.28 93 GLY A N 1
ATOM 721 C CA . GLY A 1 93 ? 2.920 13.017 -3.942 1.00 57.28 93 GLY A CA 1
ATOM 722 C C . GLY A 1 93 ? 2.440 11.807 -3.149 1.00 57.28 93 GLY A C 1
ATOM 723 O O . GLY A 1 93 ? 1.404 11.249 -3.495 1.00 57.28 93 GLY A O 1
ATOM 724 N N . GLY A 1 94 ? 3.153 11.397 -2.098 1.00 62.16 94 GLY A N 1
ATOM 725 C CA . GLY A 1 94 ? 2.998 10.033 -1.583 1.00 62.16 94 GLY A CA 1
ATOM 726 C C . GLY A 1 94 ? 2.157 9.802 -0.343 1.00 62.16 94 GLY A C 1
ATOM 727 O O . GLY A 1 94 ? 1.581 8.726 -0.205 1.00 62.16 94 GLY A O 1
ATOM 728 N N . GLY A 1 95 ? 2.102 10.741 0.593 1.00 71.00 95 GLY A N 1
ATOM 729 C CA . GLY A 1 95 ? 1.735 10.386 1.966 1.00 71.00 95 GLY A CA 1
ATOM 730 C C . GLY A 1 95 ? 2.937 10.139 2.869 1.00 71.00 95 GLY A C 1
ATOM 731 O O . GLY A 1 95 ? 4.080 10.165 2.426 1.00 71.00 95 GLY A O 1
ATOM 732 N N . HIS A 1 96 ? 2.671 9.878 4.147 1.00 82.62 96 HIS A N 1
ATOM 733 C CA . HIS A 1 96 ? 3.651 9.319 5.076 1.00 82.62 96 HIS A CA 1
ATOM 734 C C . HIS A 1 96 ? 3.189 7.902 5.455 1.00 82.62 96 HIS A C 1
ATOM 736 O O . HIS A 1 96 ? 2.280 7.759 6.278 1.00 82.62 96 HIS A O 1
ATOM 742 N N . PRO A 1 97 ? 3.727 6.848 4.821 1.00 86.75 97 PRO A N 1
ATOM 743 C CA . PRO A 1 97 ? 3.235 5.498 5.007 1.00 86.75 97 PRO A CA 1
ATOM 744 C C . PRO A 1 97 ? 3.651 5.001 6.385 1.00 86.75 97 PRO A C 1
ATOM 746 O O . PRO A 1 97 ? 4.794 5.167 6.808 1.00 86.75 97 PRO A O 1
ATOM 749 N N . LEU A 1 98 ? 2.740 4.322 7.075 1.00 90.06 98 LEU A N 1
ATOM 750 C CA . LEU A 1 98 ? 3.086 3.654 8.324 1.00 90.06 98 LEU A CA 1
ATOM 751 C C . LEU A 1 98 ? 3.687 2.289 8.014 1.00 90.06 98 LEU A C 1
ATOM 753 O O . LEU A 1 98 ? 3.004 1.417 7.478 1.00 90.06 98 LEU A O 1
ATOM 757 N N . VAL A 1 99 ? 4.955 2.076 8.362 1.00 90.38 99 VAL A N 1
ATOM 758 C CA . VAL A 1 99 ? 5.576 0.755 8.224 1.00 90.38 99 VAL A CA 1
ATOM 759 C C . VAL A 1 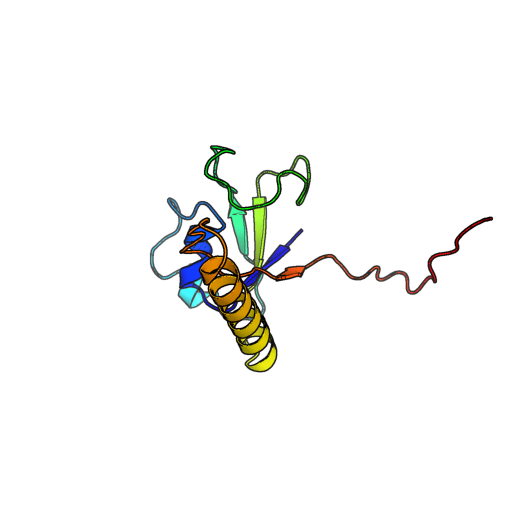99 ? 4.957 -0.199 9.240 1.00 90.38 99 VAL A C 1
ATOM 761 O O . VAL A 1 99 ? 5.055 -0.003 10.449 1.00 90.38 99 VAL A O 1
ATOM 764 N N . LEU A 1 100 ? 4.340 -1.263 8.736 1.00 83.25 100 LEU A N 1
ATOM 765 C CA . LEU A 1 100 ? 3.869 -2.381 9.535 1.00 83.25 100 LEU A CA 1
ATOM 766 C C . LEU A 1 100 ? 5.015 -3.376 9.666 1.00 83.25 100 LEU A C 1
ATOM 768 O O . LEU A 1 100 ? 5.251 -4.227 8.799 1.00 83.25 100 LEU A O 1
ATOM 772 N N . THR A 1 101 ? 5.739 -3.258 10.767 1.00 76.06 101 THR A N 1
ATOM 773 C CA . THR A 1 101 ? 6.561 -4.355 11.254 1.00 76.06 101 THR A CA 1
ATOM 774 C C . THR A 1 101 ? 5.640 -5.293 12.024 1.00 76.06 101 THR A C 1
ATOM 776 O O . THR A 1 101 ? 4.701 -4.862 12.697 1.00 76.06 101 THR A O 1
ATOM 779 N N . SER A 1 102 ? 5.841 -6.601 11.896 1.00 65.62 102 SER A N 1
ATOM 780 C CA . SER A 1 102 ? 5.227 -7.519 12.848 1.00 65.62 102 SER A CA 1
ATOM 781 C C . SER A 1 102 ? 5.658 -7.074 14.243 1.00 65.62 102 SER A C 1
ATOM 783 O O . SER A 1 102 ? 6.860 -7.035 14.521 1.00 65.62 102 SER A O 1
ATOM 785 N N . ALA A 1 103 ? 4.700 -6.748 15.111 1.00 50.66 1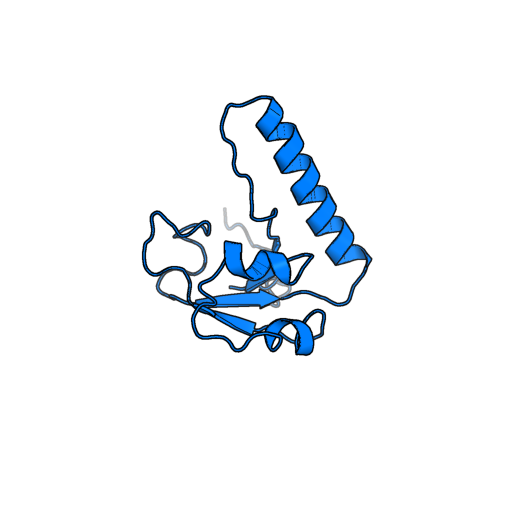03 ALA A N 1
ATOM 786 C CA . ALA A 1 103 ? 4.980 -6.723 16.535 1.00 50.66 103 ALA A CA 1
ATOM 787 C C . ALA A 1 103 ? 5.601 -8.080 16.876 1.00 50.66 103 ALA A C 1
ATOM 789 O O . ALA A 1 103 ? 5.098 -9.116 16.434 1.00 50.66 103 ALA A O 1
ATOM 790 N N . ASN A 1 104 ? 6.728 -8.068 17.579 1.00 45.09 104 ASN A N 1
ATOM 791 C CA . ASN A 1 104 ? 7.342 -9.280 18.089 1.00 45.09 104 ASN A CA 1
ATOM 792 C C . ASN A 1 104 ? 6.285 -10.049 18.903 1.00 45.09 104 ASN A C 1
ATOM 794 O O . ASN A 1 104 ? 5.974 -9.680 20.032 1.00 45.09 104 ASN A O 1
ATOM 798 N N . LEU A 1 105 ? 5.691 -11.083 18.304 1.00 41.78 105 LEU A N 1
ATOM 799 C CA . LEU A 1 105 ? 4.591 -11.852 18.893 1.00 41.78 105 LEU A CA 1
ATOM 800 C C . LEU A 1 105 ? 5.066 -12.746 20.047 1.00 41.78 105 LEU A C 1
ATOM 802 O O . LEU A 1 105 ? 4.252 -13.428 20.659 1.00 41.78 105 LEU A O 1
ATOM 806 N N . SER A 1 106 ? 6.372 -12.763 20.345 1.00 54.81 106 SER A N 1
ATOM 807 C CA . SER A 1 106 ? 6.939 -13.625 21.381 1.00 54.81 106 SER A CA 1
ATOM 808 C C . SER A 1 106 ? 6.546 -13.214 22.801 1.00 54.81 106 SER A C 1
ATOM 810 O O . SER A 1 106 ? 6.689 -14.026 23.714 1.00 54.81 106 SER A O 1
ATOM 812 N N . GLY A 1 107 ? 6.099 -11.969 23.018 1.00 47.09 107 GLY A N 1
ATOM 813 C CA . GLY A 1 107 ? 5.822 -11.441 24.360 1.00 47.09 107 GLY A CA 1
ATOM 814 C C . GLY A 1 107 ? 7.035 -11.471 25.302 1.00 47.09 107 GLY A C 1
ATOM 815 O O . GLY A 1 107 ? 6.888 -11.204 26.491 1.00 47.09 107 GLY A O 1
ATOM 816 N N . GLN A 1 108 ? 8.228 -11.803 24.798 1.00 52.84 108 GLN A N 1
ATOM 817 C CA . GLN A 1 108 ? 9.440 -11.852 25.600 1.00 52.84 108 GLN A CA 1
ATOM 818 C C . GLN A 1 108 ? 9.991 -10.428 25.732 1.00 52.84 108 GLN A C 1
ATOM 820 O O . GLN A 1 108 ? 10.177 -9.763 24.704 1.00 52.84 108 GLN A O 1
ATOM 825 N N . PRO A 1 109 ? 10.258 -9.936 26.957 1.00 54.41 109 PRO A N 1
ATOM 826 C CA . PRO A 1 109 ? 10.969 -8.680 27.131 1.00 54.41 109 PRO A CA 1
ATOM 827 C C . PRO A 1 109 ? 12.329 -8.777 26.435 1.00 54.41 109 PRO A C 1
ATOM 829 O O . PRO A 1 109 ? 12.991 -9.813 26.488 1.00 54.41 109 PRO A O 1
ATOM 832 N N . ILE A 1 110 ? 12.737 -7.700 25.761 1.00 58.41 110 ILE A N 1
ATOM 833 C CA . ILE A 1 110 ? 14.070 -7.599 25.163 1.00 58.41 110 ILE A CA 1
ATOM 834 C C . ILE A 1 110 ? 15.071 -7.649 26.320 1.00 58.41 110 ILE A C 1
ATOM 836 O O . ILE A 1 110 ? 15.247 -6.670 27.043 1.00 58.41 110 ILE A O 1
ATOM 840 N N . SER A 1 111 ? 15.678 -8.811 26.546 1.00 50.38 111 SER A N 1
ATOM 841 C CA . SER A 1 111 ? 16.726 -8.972 27.542 1.00 50.38 111 SER A CA 1
ATOM 842 C C . SER A 1 111 ? 18.003 -8.343 26.996 1.00 50.38 111 SER A C 1
ATOM 844 O O . SER A 1 111 ? 18.672 -8.928 26.144 1.00 50.38 111 SER A O 1
ATOM 846 N N . TYR A 1 112 ? 18.336 -7.150 27.479 1.00 48.19 112 TYR A N 1
ATOM 847 C CA . TYR A 1 112 ? 19.691 -6.629 27.369 1.00 48.19 112 TYR A CA 1
ATOM 848 C C . TYR A 1 112 ? 20.574 -7.457 28.307 1.00 48.19 112 TYR A C 1
ATOM 850 O O . TYR A 1 112 ? 20.474 -7.341 29.527 1.00 48.19 112 TYR A O 1
ATOM 858 N N . SER A 1 113 ? 21.389 -8.348 27.749 1.00 50.69 113 SER A N 1
ATOM 859 C CA . SER A 1 113 ? 22.520 -8.923 28.473 1.00 50.69 113 SER A CA 1
ATOM 860 C C . SER A 1 113 ? 23.599 -7.846 28.594 1.00 50.69 113 SER A C 1
ATOM 862 O O . SER A 1 113 ? 24.070 -7.359 27.564 1.00 50.69 113 SER A O 1
ATOM 864 N N . ASN A 1 114 ? 23.918 -7.461 29.835 1.00 47.75 114 ASN A N 1
ATOM 865 C CA . ASN A 1 114 ? 25.079 -6.631 30.182 1.00 47.75 114 ASN A CA 1
ATOM 866 C C . ASN A 1 114 ? 26.393 -7.305 29.781 1.00 47.75 114 ASN A C 1
ATOM 868 O O . ASN A 1 114 ? 26.459 -8.552 29.887 1.00 47.75 114 ASN A O 1
#

Radius of gyration: 15.89 Å; chains: 1; bounding box: 38×39×45 Å

Secondary structure (DSSP, 8-state):
-EEE-S-GGGHHHHS--TTSPTTHHHHH-SSS-EEEEEPPSSTTS--S-TTSSTT-SEEEEE--S-HHHHHHHHHHHHHHHHHHTTSS----SS--PEEEPPP-TT--------

Sequence (114 aa):
MAICLDQVSHISHWCDTKNIPTGLLSDLLPGPVTVLLPRFPDKLQDPLNCHLNPGERRVGIRIPDSGFIRKLISALHEQTKLSSTFGNDEYSGGGHPLVLTSANLSGQPISYSN

Foldseek 3Di:
DAWEALDLQQVVQAAPCPPPDPCPSVVVPPDPDKDKGFADPDPVSHPDDCPLVPPDRIHTYYYHPDPVVSVVQVVQQVVVVVVCVVPVDPPPDHTDIHDDDPDPPPPDPPDDDD

pLDDT: mean 81.98, std 16.98, range [41.78, 97.0]

Organism: Schistosoma japonicum (NCBI:txid6182)